Protein AF-A0A7V5WPW2-F1 (afdb_monomer_lite)

Secondary structure (DSSP, 8-state):
-HHHHHHHH-TTHHHHHHHHHHHHHHHHHHGGGTTS--HHHHHHHHHHHHHHHHHHHHHHHHHHHHHHHTT-----S-HHHHHHHHHHHHHHHHHHHHHHHHHH--HHHHHHHHHHHHHHHHHHHGGGS-HHHHHHHHHHHHHHHHHHH--

Foldseek 3Di:
DVVVVVCVVPLPVVLVVLLVVLLVVLVVVCVVCVPPDDPVVVVLSVLLSVLSSLLSLLLLLLCCVVCVVVVHPSSCPDSPVSLVVSLVVLVVLLVVLVVCCVVVVDVSSVLSNQLSVQLNVCSVCVVVDDSVRSNVSSVVSSCSSVVSVVD

Radius of gyration: 16.56 Å; chains: 1; bounding box: 38×33×50 Å

pLDDT: mean 77.28, std 15.38, range [38.75, 96.12]

Sequence (151 aa):
MLYGLGLHLLGFARVYKEIYIGILFSIGVSLVYLKDLNPELLLAIAFFAILASLNCLLISSWEHNLDLAQNYHSGIFAPEKINLRITASLLVFILLSLALLIISRNYYYFAIFLSFSLLLFLDFNKDLLSNLSLRILVDLALFSPLLLIFL

Structure (mmCIF, N/CA/C/O backbone):
data_AF-A0A7V5WPW2-F1
#
_entry.id   AF-A0A7V5WPW2-F1
#
loop_
_atom_site.group_PDB
_atom_site.id
_atom_site.type_symbol
_atom_site.label_atom_id
_atom_site.label_alt_id
_atom_site.label_comp_id
_atom_site.label_asym_id
_atom_site.label_entity_id
_atom_site.label_seq_id
_atom_site.pdbx_PDB_ins_code
_atom_site.Cartn_x
_atom_site.Cartn_y
_atom_site.Cartn_z
_atom_site.occupancy
_at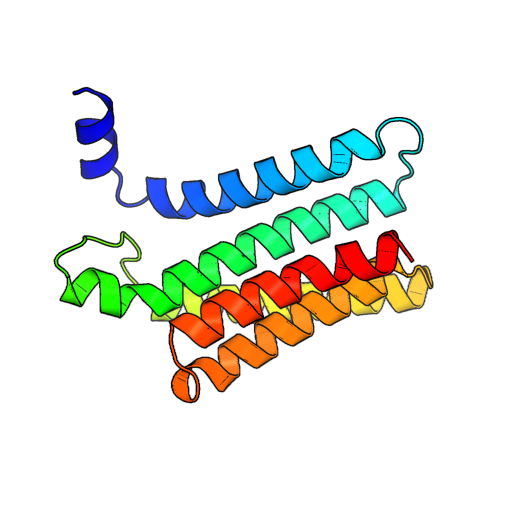om_site.B_iso_or_equiv
_atom_site.auth_seq_id
_atom_site.auth_comp_id
_atom_site.auth_asym_id
_atom_site.auth_atom_id
_atom_site.pdbx_PDB_model_num
ATOM 1 N N . MET A 1 1 ? -12.401 15.428 -28.504 1.00 39.34 1 MET A N 1
ATOM 2 C CA . MET A 1 1 ? -11.112 16.060 -28.880 1.00 39.34 1 MET A CA 1
ATOM 3 C C . MET A 1 1 ? -10.479 16.913 -27.773 1.00 39.34 1 MET A C 1
ATOM 5 O O . MET A 1 1 ? -9.260 16.943 -27.712 1.00 39.34 1 MET A O 1
ATOM 9 N N . LEU A 1 2 ? -11.237 17.516 -26.845 1.00 38.75 2 LEU A N 1
ATOM 10 C CA . LEU A 1 2 ? -10.671 18.269 -25.703 1.00 38.75 2 LEU A CA 1
ATOM 11 C C . LEU A 1 2 ? -9.956 17.403 -24.642 1.00 38.75 2 LEU A C 1
ATOM 13 O O . LEU A 1 2 ? -9.029 17.871 -23.991 1.00 38.75 2 LEU A O 1
ATOM 17 N N . TYR A 1 3 ? -10.324 16.123 -24.517 1.00 40.59 3 TYR A N 1
ATOM 18 C CA . TYR A 1 3 ? -9.703 15.188 -23.565 1.00 40.59 3 TYR A CA 1
ATOM 19 C C . TYR A 1 3 ? -8.243 14.842 -23.922 1.00 40.59 3 TYR A C 1
ATOM 21 O O . TYR A 1 3 ? -7.419 14.614 -23.043 1.00 40.59 3 TYR A O 1
ATOM 29 N N . GLY A 1 4 ? -7.903 14.847 -25.217 1.00 40.91 4 GLY A N 1
ATOM 30 C CA . GLY A 1 4 ? -6.554 14.527 -25.699 1.00 40.91 4 GLY A CA 1
ATOM 31 C C . GLY A 1 4 ? -5.550 15.669 -25.519 1.00 40.91 4 GLY A C 1
ATOM 32 O O . GLY A 1 4 ? -4.378 15.414 -25.262 1.00 40.91 4 GLY A O 1
ATOM 33 N N . LEU A 1 5 ? -6.009 16.926 -25.586 1.00 40.00 5 LEU A N 1
ATOM 34 C CA . LEU A 1 5 ? -5.142 18.106 -25.481 1.00 40.00 5 LEU A CA 1
ATOM 35 C C . LEU A 1 5 ? -4.722 18.394 -24.027 1.00 40.00 5 LEU A C 1
ATOM 37 O O . LEU A 1 5 ? -3.583 18.780 -23.779 1.00 40.00 5 LEU A O 1
ATOM 41 N N . GLY A 1 6 ? -5.605 18.130 -23.055 1.00 44.28 6 GLY A N 1
ATOM 42 C CA . GLY A 1 6 ? -5.277 18.245 -21.627 1.00 44.28 6 GLY A CA 1
ATOM 43 C C . GLY A 1 6 ? -4.278 17.185 -21.143 1.00 44.28 6 GLY A C 1
ATOM 44 O O . GLY A 1 6 ? -3.472 17.449 -20.255 1.00 44.28 6 GLY A O 1
ATOM 45 N N . LEU A 1 7 ? -4.282 16.005 -21.770 1.00 47.56 7 LEU A N 1
ATOM 46 C CA . LEU A 1 7 ? -3.390 14.886 -21.446 1.00 47.56 7 LEU A CA 1
ATOM 47 C C . LEU A 1 7 ? -1.964 15.059 -21.988 1.00 47.56 7 LEU A C 1
ATOM 49 O O . LEU A 1 7 ? -1.031 14.519 -21.399 1.00 47.56 7 LEU A O 1
ATOM 53 N N . HIS A 1 8 ? -1.786 15.815 -23.074 1.00 44.44 8 HIS A N 1
ATOM 54 C CA . HIS A 1 8 ? -0.473 16.040 -23.687 1.00 44.44 8 HIS A CA 1
ATOM 55 C C . HIS A 1 8 ? 0.320 17.190 -23.044 1.00 44.44 8 HIS A C 1
ATOM 57 O O . HIS A 1 8 ? 1.546 17.192 -23.111 1.00 44.44 8 HIS A O 1
ATOM 63 N N . LEU A 1 9 ? -0.359 18.150 -22.403 1.00 47.56 9 LEU A N 1
ATOM 64 C CA . LEU A 1 9 ? 0.270 19.314 -21.761 1.00 47.56 9 LEU A CA 1
ATOM 65 C C . LEU A 1 9 ? 0.596 19.101 -20.272 1.00 47.56 9 LEU A C 1
ATOM 67 O O . LEU A 1 9 ? 1.379 19.855 -19.701 1.00 47.56 9 LEU A O 1
ATOM 71 N N . LEU A 1 10 ? 0.039 18.065 -19.637 1.00 46.69 10 LEU A N 1
ATOM 72 C CA . LEU A 1 10 ? 0.207 17.790 -18.209 1.00 46.69 10 LEU A CA 1
ATOM 73 C C . LEU A 1 10 ? 0.746 16.372 -17.989 1.00 46.69 10 LEU A C 1
ATOM 75 O O . LEU A 1 10 ? 0.024 15.484 -17.539 1.00 46.69 10 LEU A O 1
ATOM 79 N N . GLY A 1 11 ? 2.047 16.162 -18.209 1.00 45.91 11 GLY A N 1
ATOM 80 C CA . GLY A 1 11 ? 2.742 14.952 -17.732 1.00 45.91 11 GLY A CA 1
ATOM 81 C C . GLY A 1 11 ? 2.551 14.707 -16.222 1.00 45.91 11 GLY A C 1
ATOM 82 O O . GLY A 1 11 ? 2.587 13.571 -15.762 1.00 45.91 11 GLY A O 1
ATOM 83 N N . PHE A 1 12 ? 2.223 15.766 -15.470 1.00 45.50 12 PHE A N 1
ATOM 84 C CA . PHE A 1 12 ? 1.862 15.741 -14.053 1.00 45.50 12 PHE A CA 1
ATOM 85 C C . PHE A 1 12 ? 0.478 15.141 -13.750 1.00 45.50 12 PHE A C 1
ATOM 87 O O . PHE A 1 12 ? 0.296 14.609 -12.661 1.00 45.50 12 PHE A O 1
ATOM 94 N N . ALA A 1 13 ? -0.489 15.160 -14.676 1.00 51.16 13 ALA A N 1
ATOM 95 C CA . ALA A 1 13 ? -1.884 14.775 -14.405 1.00 51.16 13 ALA A CA 1
ATOM 96 C C . ALA A 1 13 ? -2.090 13.268 -14.154 1.00 51.16 13 ALA A C 1
ATOM 98 O O . ALA A 1 13 ? -3.109 12.863 -13.596 1.00 51.16 13 ALA A O 1
ATOM 99 N N . ARG A 1 14 ? -1.135 12.417 -14.552 1.00 56.22 14 ARG A N 1
ATOM 100 C CA . ARG A 1 14 ? -1.298 10.957 -14.475 1.00 56.22 14 ARG A CA 1
ATOM 101 C C . ARG A 1 14 ? -0.923 10.344 -13.122 1.00 56.22 14 ARG A C 1
ATOM 103 O O . ARG A 1 14 ? -1.548 9.360 -12.771 1.00 56.22 14 ARG A O 1
ATOM 110 N N . VAL A 1 15 ? -0.021 10.920 -12.319 1.00 56.91 15 VAL A N 1
ATOM 111 C CA . VAL A 1 15 ? 0.192 10.459 -10.921 1.00 56.91 15 VAL A CA 1
ATOM 112 C C . VAL A 1 15 ? -1.055 10.729 -10.075 1.00 56.91 15 VAL A C 1
ATOM 114 O O . VAL A 1 15 ? -1.470 9.893 -9.278 1.00 56.91 15 VAL A O 1
ATOM 117 N N . TYR A 1 16 ? -1.713 11.866 -10.319 1.00 63.62 16 TYR A N 1
ATOM 118 C CA . TYR A 1 16 ? -2.990 12.176 -9.684 1.00 63.62 16 TYR A CA 1
ATOM 119 C C . TYR A 1 16 ? -4.088 11.189 -10.082 1.00 63.62 16 TYR A C 1
ATOM 121 O O . TYR A 1 16 ? -4.927 10.886 -9.245 1.00 63.62 16 TYR A O 1
ATOM 129 N N . LYS A 1 17 ? -4.073 10.639 -11.307 1.00 67.31 17 LYS A N 1
ATOM 130 C CA . LYS A 1 17 ? -5.086 9.660 -11.743 1.00 67.31 17 LYS A CA 1
ATOM 131 C C . LYS A 1 17 ? -5.096 8.414 -10.856 1.00 67.31 17 LYS A C 1
ATOM 133 O O . LYS A 1 17 ? -6.170 8.005 -10.437 1.00 67.31 17 LYS A O 1
ATOM 138 N N . GLU A 1 18 ? -3.925 7.881 -10.509 1.00 69.44 18 GLU A N 1
ATOM 139 C CA . GLU A 1 18 ? -3.817 6.685 -9.661 1.00 69.44 18 GLU A CA 1
ATOM 140 C C . GLU A 1 18 ? -4.273 6.975 -8.228 1.00 69.44 18 GLU A C 1
ATOM 142 O O . GLU A 1 18 ? -4.997 6.188 -7.623 1.00 69.44 18 GLU A O 1
ATOM 147 N N . ILE A 1 19 ? -3.936 8.161 -7.712 1.00 69.44 19 ILE A N 1
ATOM 148 C CA . ILE A 1 19 ? -4.404 8.623 -6.400 1.00 69.44 19 ILE A CA 1
ATOM 149 C C . ILE A 1 19 ? -5.933 8.791 -6.403 1.00 69.44 19 ILE A C 1
ATOM 151 O O . ILE A 1 19 ? -6.608 8.354 -5.473 1.00 69.44 19 ILE A O 1
ATOM 155 N N . TYR A 1 20 ? -6.509 9.379 -7.456 1.00 71.69 20 TYR A N 1
ATOM 156 C CA . TYR A 1 20 ? -7.960 9.530 -7.582 1.00 71.69 20 TYR A CA 1
ATOM 157 C C . TYR A 1 20 ? -8.676 8.180 -7.670 1.00 71.69 20 TYR A C 1
ATOM 159 O O . TYR A 1 20 ? -9.731 8.028 -7.058 1.00 71.69 20 TYR A O 1
ATOM 167 N N . ILE A 1 21 ? -8.113 7.200 -8.382 1.00 72.56 21 ILE A N 1
ATOM 168 C CA . ILE A 1 21 ? -8.672 5.843 -8.461 1.00 72.56 21 ILE A CA 1
ATOM 169 C C . ILE A 1 21 ? -8.662 5.184 -7.078 1.00 72.56 21 ILE A C 1
ATOM 171 O O . ILE A 1 21 ? -9.695 4.667 -6.654 1.00 72.56 21 ILE A O 1
ATOM 175 N N . GLY A 1 22 ? -7.552 5.273 -6.337 1.00 67.50 22 GLY A N 1
ATOM 176 C CA . GLY A 1 22 ? -7.467 4.748 -4.971 1.00 67.50 22 GLY A CA 1
ATOM 177 C C . GLY A 1 22 ? -8.481 5.392 -4.017 1.00 67.50 22 GLY A C 1
ATOM 178 O O . GLY A 1 22 ? -9.146 4.697 -3.246 1.00 67.50 22 GLY A O 1
ATOM 179 N N . ILE A 1 23 ? -8.675 6.711 -4.119 1.00 69.88 23 ILE A N 1
ATOM 180 C CA . ILE A 1 23 ? -9.688 7.440 -3.340 1.00 69.88 23 ILE A CA 1
ATOM 181 C C . ILE A 1 23 ? -11.105 6.986 -3.716 1.00 69.88 23 ILE A C 1
ATOM 183 O O . ILE A 1 23 ? -11.900 6.681 -2.829 1.00 69.88 23 ILE A O 1
ATOM 187 N N . LEU A 1 24 ? -11.432 6.908 -5.010 1.00 73.81 24 LEU A N 1
ATOM 188 C CA . LEU A 1 24 ? -12.753 6.469 -5.477 1.00 73.81 24 LEU A CA 1
ATOM 189 C C . LEU A 1 24 ? -13.063 5.035 -5.043 1.00 73.81 24 LEU A C 1
ATOM 191 O O . LEU A 1 24 ? -14.182 4.757 -4.612 1.00 73.81 24 LEU A O 1
ATOM 195 N N . PHE A 1 25 ? -12.072 4.145 -5.103 1.00 71.12 25 PHE A N 1
ATOM 196 C CA . PHE A 1 25 ? -12.210 2.766 -4.648 1.00 71.12 25 PHE A CA 1
ATOM 197 C C . PHE A 1 25 ? -12.508 2.702 -3.148 1.00 71.12 25 PHE A C 1
ATOM 199 O O . PHE A 1 25 ? -13.456 2.040 -2.726 1.00 71.12 25 PHE A O 1
ATOM 206 N N . SER A 1 26 ? -11.771 3.469 -2.344 1.00 68.19 26 SER A N 1
ATOM 207 C CA . SER A 1 26 ? -12.015 3.555 -0.906 1.00 68.19 26 SER A CA 1
ATOM 208 C C . SER A 1 26 ? -13.389 4.125 -0.574 1.00 68.19 26 SER A C 1
ATOM 210 O O . SER A 1 26 ? -14.056 3.610 0.322 1.00 68.19 26 SER A O 1
ATOM 212 N N . ILE A 1 27 ? -13.837 5.165 -1.284 1.00 73.88 27 ILE A N 1
ATOM 213 C CA . ILE A 1 27 ? -15.192 5.709 -1.125 1.00 73.88 27 ILE A CA 1
ATOM 214 C C . ILE A 1 27 ? -16.216 4.613 -1.427 1.00 73.88 27 ILE A C 1
ATOM 216 O O . ILE A 1 27 ? -17.107 4.387 -0.613 1.00 73.88 27 ILE A O 1
ATOM 220 N N . GLY A 1 28 ? -16.051 3.889 -2.538 1.00 68.75 28 GLY A N 1
ATOM 221 C CA . GLY A 1 28 ? -16.925 2.781 -2.924 1.00 68.75 28 GLY A CA 1
ATOM 222 C C . GLY A 1 28 ? -17.056 1.709 -1.838 1.00 68.75 28 GLY A C 1
ATOM 223 O O . GLY A 1 28 ? -18.172 1.330 -1.492 1.00 68.75 28 GLY A O 1
ATOM 224 N N . VAL A 1 29 ? -15.939 1.280 -1.242 1.00 68.69 29 VAL A N 1
ATOM 225 C CA . VAL A 1 29 ? -15.942 0.302 -0.137 1.00 68.69 29 VAL A CA 1
ATOM 226 C C . VAL A 1 29 ? -16.598 0.877 1.126 1.00 68.69 29 VAL A C 1
ATOM 228 O O . VAL A 1 29 ? -17.332 0.179 1.822 1.00 68.69 29 VAL A O 1
ATOM 231 N N . SER A 1 30 ? -16.404 2.169 1.397 1.00 68.44 30 SER A N 1
ATOM 232 C CA . SER A 1 30 ? -16.952 2.850 2.581 1.00 68.44 30 SER A CA 1
ATOM 233 C C . SER A 1 30 ? -18.467 3.023 2.545 1.00 68.44 30 SER A C 1
ATOM 235 O O . SER A 1 30 ? -19.101 3.067 3.598 1.00 68.44 30 SER A O 1
ATOM 237 N N . LEU A 1 31 ? -19.063 3.112 1.349 1.00 70.25 31 LEU A N 1
ATOM 238 C CA . LEU A 1 31 ? -20.510 3.285 1.183 1.00 70.25 31 LEU A CA 1
ATOM 239 C C . LEU A 1 31 ? -21.318 2.145 1.825 1.00 70.25 31 LEU A C 1
ATOM 241 O O . LEU A 1 31 ? -22.438 2.375 2.278 1.00 70.25 31 LEU A O 1
ATOM 245 N N . VAL A 1 32 ? -20.742 0.941 1.915 1.00 69.50 32 VAL A N 1
ATOM 246 C CA . VAL A 1 32 ? -21.372 -0.227 2.554 1.00 69.50 32 VAL A CA 1
ATOM 247 C C . VAL A 1 32 ? -21.525 -0.037 4.069 1.00 69.50 32 VAL A C 1
ATOM 249 O O . VAL A 1 32 ? -22.477 -0.545 4.656 1.00 69.50 32 VAL A O 1
ATOM 252 N N . TYR A 1 33 ? -20.650 0.753 4.697 1.00 69.19 33 TYR A N 1
ATOM 253 C CA . TYR A 1 33 ? -20.557 0.888 6.154 1.00 69.19 33 TYR A CA 1
ATOM 254 C C . TYR A 1 33 ? -21.068 2.231 6.6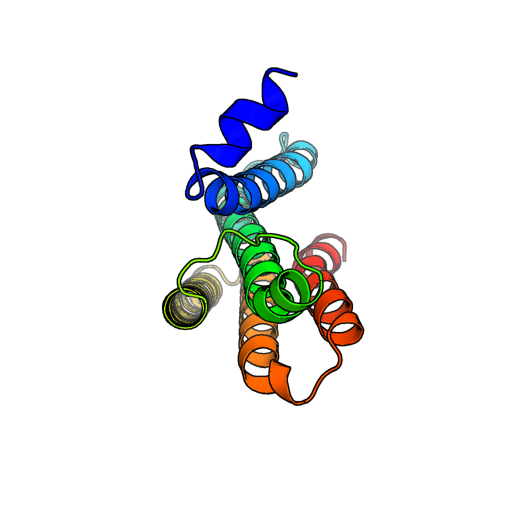94 1.00 69.19 33 TYR A C 1
ATOM 256 O O . TYR A 1 33 ? -20.865 2.545 7.864 1.00 69.19 33 TYR A O 1
ATOM 264 N N . LEU A 1 34 ? -21.766 3.027 5.872 1.00 70.50 34 LEU A N 1
ATOM 265 C CA . LEU A 1 34 ? -22.246 4.368 6.245 1.00 70.50 34 LEU A CA 1
ATOM 266 C C . LEU A 1 34 ? -23.100 4.404 7.524 1.00 70.50 34 LEU A C 1
ATOM 268 O O . LEU A 1 34 ? -23.143 5.434 8.192 1.00 70.50 34 LEU A O 1
ATOM 272 N N . LYS A 1 35 ? -23.794 3.308 7.852 1.00 72.62 35 LYS A N 1
ATOM 273 C CA . LYS A 1 35 ? -24.675 3.229 9.027 1.00 72.62 35 LYS A CA 1
ATOM 274 C C . LYS A 1 35 ? -23.938 2.944 10.339 1.00 72.62 35 LYS A C 1
ATOM 276 O O . LYS A 1 35 ? -24.469 3.297 11.385 1.00 72.62 35 LYS A O 1
ATOM 281 N N . ASP A 1 36 ? -22.723 2.398 10.272 1.00 77.44 36 ASP A N 1
ATOM 282 C CA . ASP A 1 36 ? -21.948 1.921 11.428 1.00 77.44 36 ASP A CA 1
ATOM 283 C C . ASP A 1 36 ? -20.564 2.592 11.509 1.00 77.44 36 ASP A C 1
ATOM 285 O O . ASP A 1 36 ? -19.591 2.027 12.017 1.00 77.44 36 ASP A O 1
ATOM 289 N N . LEU A 1 37 ? -20.458 3.821 10.989 1.00 78.50 37 LEU A N 1
ATOM 290 C CA . LEU A 1 37 ? -19.212 4.582 10.991 1.00 78.50 37 LEU A CA 1
ATOM 291 C C . LEU A 1 37 ? -18.767 4.899 12.421 1.00 78.50 37 LEU A C 1
ATOM 293 O O . LEU A 1 37 ? -19.362 5.722 13.116 1.00 78.50 37 LEU A O 1
ATOM 297 N N . ASN A 1 38 ? -17.656 4.292 12.822 1.00 84.88 38 ASN A N 1
ATOM 298 C CA . ASN A 1 38 ? -16.913 4.660 14.016 1.00 84.88 38 ASN A CA 1
ATOM 299 C C . ASN A 1 38 ? -15.538 5.252 13.627 1.00 84.88 38 ASN A C 1
ATOM 301 O O . ASN A 1 38 ? -15.090 5.084 12.486 1.00 84.88 38 ASN A O 1
ATOM 305 N N . PRO A 1 39 ? -14.853 5.963 14.542 1.00 85.81 39 PRO A N 1
ATOM 306 C CA . PRO A 1 39 ? -13.578 6.614 14.235 1.00 85.81 39 PRO A CA 1
ATOM 307 C C . PRO A 1 39 ? -12.480 5.649 13.771 1.00 85.81 39 PRO A C 1
ATOM 309 O O . PRO A 1 39 ? -11.676 6.007 12.913 1.00 85.81 39 PRO A O 1
ATOM 312 N N . GLU A 1 40 ? -12.451 4.426 14.305 1.00 85.62 40 GLU A N 1
ATOM 313 C CA . GLU A 1 40 ? -11.455 3.416 13.928 1.00 85.62 40 GLU A CA 1
ATOM 314 C C . GLU A 1 40 ? -11.671 2.919 12.499 1.00 85.62 40 GLU A C 1
ATOM 316 O O . GLU A 1 40 ? -10.719 2.790 11.734 1.00 85.62 40 GLU A O 1
ATOM 321 N N . LEU A 1 41 ? -12.928 2.711 12.110 1.00 82.88 41 LEU A N 1
ATOM 322 C CA . LEU A 1 41 ? -13.310 2.318 10.763 1.00 82.88 41 LEU A CA 1
ATOM 323 C C . LEU A 1 41 ? -13.013 3.434 9.757 1.00 82.88 41 LEU A C 1
ATOM 325 O O . LEU A 1 41 ? -12.484 3.159 8.686 1.00 82.88 41 LEU A O 1
ATOM 329 N N . LEU A 1 42 ? -13.278 4.696 10.110 1.00 84.31 42 LEU A N 1
ATOM 330 C CA . LEU A 1 42 ? -12.912 5.849 9.278 1.00 84.31 42 LEU A CA 1
ATOM 331 C C . LEU A 1 42 ? -11.398 5.930 9.049 1.00 84.31 42 LEU A C 1
ATOM 333 O O . LEU A 1 42 ? -10.950 6.186 7.930 1.00 84.31 42 LEU A O 1
ATOM 337 N N . LEU A 1 43 ? -10.603 5.683 10.093 1.00 88.44 43 LEU A N 1
ATOM 338 C CA . LEU A 1 43 ? -9.149 5.659 9.974 1.00 88.44 43 LEU A CA 1
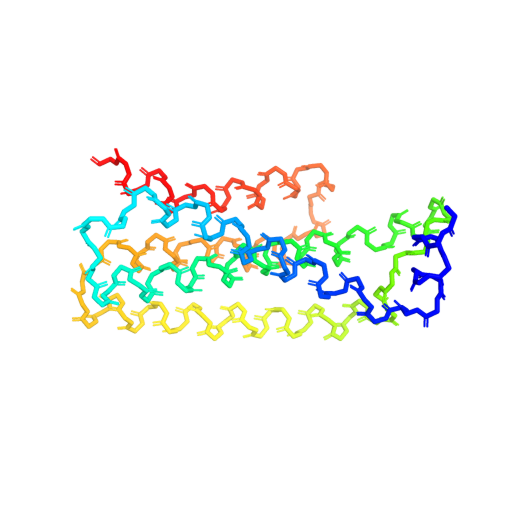ATOM 339 C C . LEU A 1 43 ? -8.671 4.465 9.136 1.00 88.44 43 LEU A C 1
ATOM 341 O O . LEU A 1 43 ? -7.812 4.632 8.272 1.00 88.44 43 LEU A O 1
ATOM 345 N N . ALA A 1 44 ? -9.258 3.282 9.330 1.00 86.94 44 ALA A N 1
ATOM 346 C CA . ALA A 1 44 ? -8.969 2.096 8.528 1.00 86.94 44 ALA A CA 1
ATOM 347 C C . ALA A 1 44 ? -9.295 2.314 7.040 1.00 86.94 44 ALA A C 1
ATOM 349 O O . ALA A 1 44 ? -8.481 1.984 6.179 1.00 86.94 44 ALA A O 1
ATOM 350 N N . ILE A 1 45 ? -10.431 2.947 6.736 1.00 84.44 45 ILE A N 1
ATOM 351 C CA . ILE A 1 45 ? -10.818 3.373 5.386 1.00 84.44 45 ILE A CA 1
ATOM 352 C C . ILE A 1 45 ? -9.758 4.306 4.790 1.00 84.44 45 ILE A C 1
ATOM 354 O O . ILE A 1 45 ? -9.324 4.106 3.658 1.00 84.44 45 ILE A O 1
ATOM 358 N N . ALA A 1 46 ? -9.294 5.305 5.545 1.00 86.88 46 ALA A N 1
ATOM 359 C CA . ALA A 1 46 ? -8.265 6.224 5.062 1.00 86.88 46 ALA A CA 1
ATOM 360 C C . ALA A 1 46 ? -6.950 5.492 4.737 1.00 86.88 46 ALA A C 1
ATOM 362 O O . ALA A 1 46 ? -6.345 5.730 3.691 1.00 86.88 46 ALA A O 1
ATOM 363 N N . PHE A 1 47 ? -6.531 4.557 5.592 1.00 89.81 47 PHE A N 1
ATOM 364 C CA . PHE A 1 47 ? -5.358 3.716 5.340 1.00 89.81 47 PHE A CA 1
ATOM 365 C C . PHE A 1 47 ? -5.557 2.812 4.118 1.00 89.81 47 PHE A C 1
ATOM 367 O O . PHE A 1 47 ? -4.628 2.639 3.331 1.00 89.81 47 PHE A O 1
ATOM 374 N N . PHE A 1 48 ? -6.762 2.281 3.921 1.00 86.25 48 PHE A N 1
ATOM 375 C CA . PHE A 1 48 ? -7.103 1.483 2.750 1.00 86.25 48 PHE A CA 1
ATOM 376 C C . PHE A 1 48 ? -7.057 2.299 1.450 1.00 86.25 48 PHE A C 1
ATOM 378 O O . PHE A 1 48 ? -6.517 1.824 0.454 1.00 86.25 48 PHE A O 1
ATOM 385 N N . ALA A 1 49 ? -7.526 3.551 1.453 1.00 84.94 49 ALA A N 1
ATOM 386 C CA . ALA A 1 49 ? -7.390 4.456 0.307 1.00 84.94 49 ALA A CA 1
ATOM 387 C C . ALA A 1 49 ? -5.925 4.663 -0.094 1.00 84.94 49 ALA A C 1
ATOM 389 O O . ALA A 1 49 ? -5.574 4.666 -1.278 1.00 84.94 49 ALA A O 1
ATOM 390 N N . ILE A 1 50 ? -5.059 4.827 0.908 1.00 89.25 50 ILE A N 1
ATOM 391 C CA . ILE A 1 50 ? -3.619 4.999 0.717 1.00 89.25 50 ILE A CA 1
ATOM 392 C C . ILE A 1 50 ? -3.003 3.707 0.181 1.00 89.25 50 ILE A C 1
ATOM 394 O O . ILE A 1 50 ? -2.245 3.757 -0.784 1.00 89.25 50 ILE A O 1
ATOM 398 N N . LEU A 1 51 ? -3.369 2.557 0.748 1.00 89.31 51 LEU A N 1
ATOM 399 C CA . LEU A 1 51 ? -2.954 1.239 0.275 1.00 89.31 51 LEU A CA 1
ATOM 400 C C . LEU A 1 51 ? -3.327 1.027 -1.201 1.00 89.31 51 LEU A C 1
ATOM 402 O O . LEU A 1 51 ? -2.458 0.681 -1.998 1.00 89.31 51 LEU A O 1
ATOM 406 N N . ALA A 1 52 ? -4.578 1.303 -1.578 1.00 86.31 52 ALA A N 1
ATOM 407 C CA . ALA A 1 52 ? -5.057 1.205 -2.958 1.00 86.31 52 ALA A CA 1
ATOM 408 C C . ALA A 1 52 ? -4.308 2.163 -3.900 1.00 86.31 52 ALA A C 1
ATOM 410 O O . ALA A 1 52 ? -3.941 1.792 -5.013 1.00 86.31 52 ALA A O 1
ATOM 411 N N . SER A 1 53 ? -4.016 3.382 -3.440 1.00 86.38 53 SER A N 1
ATOM 412 C CA . SER A 1 53 ? -3.244 4.358 -4.217 1.00 86.38 53 SER A CA 1
ATOM 413 C C . SER A 1 53 ? -1.796 3.899 -4.432 1.00 86.38 53 SER A C 1
ATOM 415 O O . SER A 1 53 ? -1.281 3.982 -5.544 1.00 86.38 53 SER A O 1
ATOM 417 N N . LEU A 1 54 ? -1.130 3.392 -3.386 1.00 88.69 54 LEU A N 1
ATOM 418 C CA . LEU A 1 54 ? 0.247 2.890 -3.477 1.00 88.69 54 LEU A CA 1
ATOM 419 C C . LEU A 1 54 ? 0.341 1.628 -4.339 1.00 88.69 54 LEU A C 1
ATOM 421 O O . LEU A 1 54 ? 1.299 1.484 -5.089 1.00 88.69 54 LEU A O 1
ATOM 425 N N . ASN A 1 55 ? -0.665 0.758 -4.282 1.00 90.12 55 ASN A N 1
ATOM 426 C CA . ASN A 1 55 ? -0.809 -0.404 -5.153 1.00 90.12 55 ASN A CA 1
ATOM 427 C C . ASN A 1 55 ? -0.816 -0.000 -6.642 1.00 90.12 55 ASN A C 1
ATOM 429 O O . ASN A 1 55 ?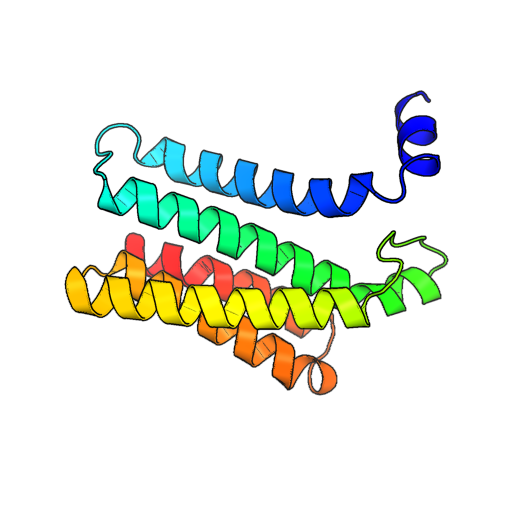 0.027 -0.462 -7.412 1.00 90.12 55 ASN A O 1
ATOM 433 N N . CYS A 1 56 ? -1.673 0.956 -7.016 1.00 85.50 56 CYS A N 1
ATOM 434 C CA . CYS A 1 56 ? -1.740 1.468 -8.386 1.00 85.50 56 CYS A CA 1
ATOM 435 C C . CYS A 1 56 ? -0.420 2.138 -8.817 1.00 85.50 56 CYS A C 1
ATOM 437 O O . CYS A 1 56 ? 0.052 1.959 -9.942 1.00 85.50 56 CYS A O 1
ATOM 439 N N . LEU A 1 57 ? 0.217 2.885 -7.907 1.00 84.94 57 LEU A N 1
ATOM 440 C CA . LEU A 1 57 ? 1.511 3.522 -8.161 1.00 84.94 57 LEU A CA 1
ATOM 441 C C . LEU A 1 57 ? 2.652 2.510 -8.345 1.00 84.94 57 LEU A C 1
ATOM 443 O O . LEU A 1 57 ? 3.520 2.752 -9.183 1.00 84.94 57 LEU A O 1
ATOM 447 N N . LEU A 1 58 ? 2.657 1.391 -7.611 1.00 86.94 58 LEU A N 1
ATOM 448 C CA . LEU A 1 58 ? 3.628 0.307 -7.798 1.00 86.94 58 LEU A CA 1
ATOM 449 C C . LEU A 1 58 ? 3.496 -0.307 -9.189 1.00 86.94 58 LEU A C 1
ATOM 451 O O . LEU A 1 58 ? 4.486 -0.369 -9.913 1.00 86.94 58 LEU A O 1
ATOM 455 N N . ILE A 1 59 ? 2.275 -0.674 -9.594 1.00 84.31 59 ILE A N 1
ATOM 456 C CA . ILE A 1 59 ? 2.015 -1.232 -10.929 1.00 84.31 59 ILE A CA 1
ATOM 457 C C . ILE A 1 59 ? 2.490 -0.252 -12.004 1.00 84.31 59 ILE A C 1
ATOM 459 O O . ILE A 1 59 ? 3.272 -0.623 -12.877 1.00 84.31 59 ILE A O 1
ATOM 463 N N . SER A 1 60 ? 2.096 1.022 -11.902 1.00 82.50 60 SER A N 1
ATOM 464 C CA . SER A 1 60 ? 2.503 2.035 -12.877 1.00 82.50 60 SER A CA 1
ATOM 465 C C . SER A 1 60 ? 4.022 2.261 -12.902 1.00 82.50 60 SER A C 1
ATOM 467 O O . SER A 1 60 ? 4.566 2.546 -13.966 1.00 82.50 60 SER A O 1
ATOM 469 N N . SER A 1 61 ? 4.706 2.146 -11.759 1.00 83.50 61 SER A N 1
ATOM 470 C CA . SER A 1 61 ? 6.168 2.250 -11.656 1.00 83.50 61 SER A CA 1
ATOM 471 C C . SER A 1 61 ? 6.867 1.074 -12.342 1.00 83.50 61 SER A C 1
ATOM 473 O O . SER A 1 61 ? 7.825 1.275 -13.088 1.00 83.50 61 SER A O 1
ATOM 475 N N . TRP A 1 62 ? 6.379 -0.149 -12.131 1.00 83.69 62 TRP A N 1
ATOM 476 C CA . TRP A 1 62 ? 6.974 -1.362 -12.697 1.00 83.69 62 TRP A CA 1
ATOM 477 C C . TRP A 1 62 ? 6.713 -1.497 -14.202 1.00 83.69 62 TRP A C 1
ATOM 479 O O . TRP A 1 62 ? 7.602 -1.900 -14.950 1.00 83.69 62 TRP A O 1
ATOM 489 N N . GLU A 1 63 ? 5.531 -1.092 -14.668 1.00 80.88 63 GLU A N 1
ATOM 490 C CA . GLU A 1 63 ? 5.156 -1.139 -16.088 1.00 80.88 63 GLU A CA 1
ATOM 491 C C . GLU A 1 63 ? 5.770 0.009 -16.913 1.00 80.88 63 GLU A C 1
ATOM 493 O O . GLU A 1 63 ? 5.730 -0.030 -18.140 1.00 80.88 63 GLU A O 1
ATOM 498 N N . HIS A 1 64 ? 6.432 0.985 -16.280 1.00 77.81 64 HIS A N 1
ATOM 499 C CA . HIS A 1 64 ? 7.025 2.141 -16.961 1.00 77.81 64 HIS A CA 1
ATOM 500 C C . HIS A 1 64 ? 7.966 1.765 -18.121 1.00 77.81 64 HIS A C 1
ATOM 502 O O . HIS A 1 64 ? 7.900 2.348 -19.201 1.00 77.81 64 HIS A O 1
ATOM 508 N N . ASN A 1 65 ? 8.831 0.765 -17.924 1.00 71.38 65 ASN A N 1
ATOM 509 C CA . ASN A 1 65 ? 9.773 0.326 -18.961 1.00 71.38 65 ASN A CA 1
ATOM 510 C C . ASN A 1 65 ? 9.070 -0.402 -20.122 1.00 71.38 65 ASN A C 1
ATOM 512 O O . ASN A 1 65 ? 9.518 -0.327 -21.265 1.00 71.38 65 ASN A O 1
ATOM 516 N N . LEU A 1 66 ? 7.965 -1.093 -19.829 1.00 74.19 66 LEU A N 1
ATOM 517 C CA . LEU A 1 66 ? 7.115 -1.761 -20.816 1.00 74.19 66 LEU A CA 1
ATOM 518 C C . LEU A 1 66 ? 6.357 -0.739 -21.665 1.00 74.19 66 LEU A C 1
ATOM 520 O O . LEU A 1 66 ? 6.340 -0.856 -22.889 1.00 74.19 66 LEU A O 1
ATOM 524 N N . ASP A 1 67 ? 5.806 0.289 -21.022 1.00 71.56 67 ASP A N 1
ATOM 525 C CA . ASP A 1 67 ? 5.128 1.396 -21.691 1.00 71.56 67 ASP A CA 1
ATOM 526 C C . ASP A 1 67 ? 6.090 2.121 -22.645 1.00 71.56 67 ASP A C 1
ATOM 528 O O . ASP A 1 67 ? 5.769 2.313 -23.821 1.00 71.56 67 ASP A O 1
ATOM 532 N N . LEU A 1 68 ? 7.312 2.426 -22.184 1.00 71.12 68 LEU A N 1
ATOM 533 C CA . LEU A 1 68 ? 8.362 3.006 -23.027 1.00 71.12 68 LEU A CA 1
ATOM 534 C C . LEU A 1 68 ? 8.695 2.119 -24.237 1.00 71.12 68 LEU A C 1
ATOM 536 O O . LEU A 1 68 ? 8.786 2.626 -25.356 1.00 71.12 68 LEU A O 1
ATOM 540 N N . ALA A 1 69 ? 8.836 0.804 -24.040 1.00 70.19 69 ALA A N 1
ATOM 541 C CA . ALA A 1 69 ? 9.129 -0.145 -25.118 1.00 70.19 69 ALA A CA 1
ATOM 542 C C . ALA A 1 69 ? 7.996 -0.250 -26.158 1.00 70.19 69 ALA A C 1
ATOM 544 O O . ALA A 1 69 ? 8.248 -0.537 -27.328 1.00 70.19 69 ALA A O 1
ATOM 545 N N . GLN A 1 70 ? 6.753 0.013 -25.753 1.00 74.50 70 GLN A N 1
ATOM 546 C CA . GLN A 1 70 ? 5.573 0.009 -26.620 1.00 74.50 70 GLN A CA 1
ATOM 547 C C . GLN A 1 70 ? 5.280 1.377 -27.266 1.00 74.50 70 GLN A C 1
ATOM 549 O O . GLN A 1 70 ? 4.245 1.542 -27.910 1.00 74.50 70 GLN A O 1
ATOM 554 N N . ASN A 1 71 ? 6.185 2.357 -27.133 1.00 67.06 71 ASN A N 1
ATOM 555 C CA . ASN A 1 71 ? 5.978 3.759 -27.525 1.00 67.06 71 ASN A CA 1
ATOM 556 C C . ASN A 1 71 ? 4.767 4.421 -26.840 1.00 67.06 71 ASN A C 1
ATOM 558 O O . ASN A 1 71 ? 4.242 5.432 -27.317 1.00 67.06 71 ASN A O 1
ATOM 562 N N . TYR A 1 72 ? 4.330 3.891 -25.698 1.00 63.62 72 TYR A N 1
ATOM 563 C CA . TYR A 1 72 ? 3.394 4.576 -24.826 1.00 63.62 72 TYR A CA 1
ATOM 564 C C . TYR A 1 72 ? 4.172 5.512 -23.899 1.00 63.62 72 TYR A C 1
ATOM 566 O O . TYR A 1 72 ? 5.045 5.114 -23.133 1.00 63.62 72 TYR A O 1
ATOM 574 N N . HIS A 1 73 ? 3.843 6.803 -23.932 1.00 55.00 73 HIS A N 1
ATOM 575 C CA . HIS A 1 73 ? 4.404 7.758 -22.980 1.00 55.00 73 HIS A CA 1
ATOM 576 C C . HIS A 1 73 ? 3.753 7.575 -21.599 1.00 55.00 73 HIS A C 1
ATOM 578 O O . HIS A 1 73 ? 2.755 8.220 -21.258 1.00 55.00 73 HIS A O 1
ATOM 584 N N . SER A 1 74 ? 4.314 6.689 -20.779 1.00 52.72 74 SER A N 1
ATOM 585 C CA . SER A 1 74 ? 4.064 6.665 -19.338 1.00 52.72 74 SER A CA 1
ATOM 586 C C . SER A 1 74 ? 4.720 7.889 -18.691 1.00 52.72 74 SER A C 1
ATOM 588 O O . SER A 1 74 ? 5.933 8.059 -18.757 1.00 52.72 74 SER A O 1
ATOM 590 N N . GLY A 1 75 ? 3.920 8.772 -18.088 1.00 51.06 75 GLY A N 1
ATOM 591 C CA . GLY A 1 75 ? 4.350 10.084 -17.572 1.00 51.06 75 GLY A CA 1
ATOM 592 C C . GLY A 1 75 ? 5.211 10.056 -16.302 1.00 51.06 75 GLY A C 1
ATOM 593 O O . GLY A 1 75 ? 5.395 11.094 -15.669 1.00 51.06 75 GLY A O 1
ATOM 594 N N . ILE A 1 76 ? 5.729 8.895 -15.899 1.00 56.31 76 ILE A N 1
ATOM 595 C CA . ILE A 1 76 ? 6.681 8.787 -14.795 1.00 56.31 76 ILE A CA 1
ATOM 596 C C . ILE A 1 76 ? 8.055 9.210 -15.327 1.00 56.31 76 ILE A C 1
ATOM 598 O O . ILE A 1 76 ? 8.845 8.407 -15.787 1.00 56.31 76 ILE A O 1
ATOM 602 N N . PHE A 1 77 ? 8.357 10.505 -15.258 1.00 53.34 77 PHE A N 1
ATOM 603 C CA . PHE A 1 77 ? 9.634 11.055 -15.739 1.00 53.34 77 PHE A CA 1
ATOM 604 C C . PHE A 1 77 ? 10.867 10.620 -14.914 1.00 53.34 77 PHE A C 1
ATOM 606 O O . PHE A 1 77 ? 11.993 10.947 -15.280 1.00 53.34 77 PHE A O 1
ATOM 613 N N . ALA A 1 78 ? 10.675 9.921 -13.787 1.00 58.56 78 ALA A N 1
ATOM 614 C CA . AL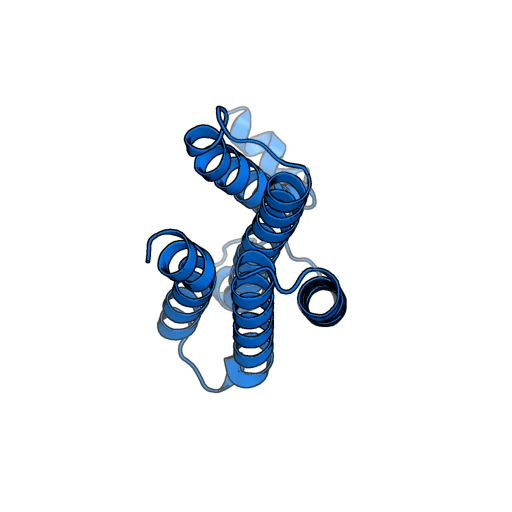A A 1 78 ? 11.749 9.456 -12.906 1.00 58.56 78 ALA A CA 1
ATOM 615 C C . ALA A 1 78 ? 11.303 8.237 -12.060 1.00 58.56 78 ALA A C 1
ATOM 617 O O . ALA A 1 78 ? 11.050 8.395 -10.858 1.00 58.56 78 ALA A O 1
ATOM 618 N N . PRO A 1 79 ? 11.190 7.033 -12.656 1.00 65.75 79 PRO A N 1
ATOM 619 C CA . PRO A 1 79 ? 10.716 5.822 -11.971 1.00 65.75 79 PRO A CA 1
ATOM 620 C C . PRO A 1 79 ? 11.531 5.494 -10.717 1.00 65.75 79 PRO A C 1
ATOM 622 O O . PRO A 1 79 ? 10.962 5.148 -9.688 1.00 65.75 79 PRO A O 1
ATOM 625 N N . GLU A 1 80 ? 12.848 5.706 -10.742 1.00 65.06 80 GLU A N 1
ATOM 626 C CA . GLU A 1 80 ? 13.729 5.417 -9.602 1.00 65.06 80 GLU A CA 1
ATOM 627 C C . GLU A 1 80 ? 13.416 6.277 -8.367 1.00 65.06 80 GLU A C 1
ATOM 629 O O . GLU A 1 80 ? 13.310 5.770 -7.248 1.00 65.06 80 GLU A O 1
ATOM 634 N N . LYS A 1 81 ? 13.202 7.587 -8.560 1.00 65.25 81 LYS A N 1
ATOM 635 C CA . LYS A 1 81 ? 12.853 8.510 -7.464 1.00 65.25 81 LYS A CA 1
ATOM 636 C C . LYS A 1 81 ? 11.447 8.247 -6.930 1.00 65.25 81 LYS A C 1
ATOM 638 O O . LYS A 1 81 ? 11.188 8.495 -5.754 1.00 65.25 81 LYS A O 1
ATOM 643 N N . ILE A 1 82 ? 10.541 7.787 -7.791 1.00 73.31 82 ILE A N 1
ATOM 644 C CA . ILE A 1 82 ? 9.173 7.434 -7.414 1.00 73.31 82 ILE A CA 1
ATOM 645 C C . ILE A 1 82 ? 9.157 6.116 -6.638 1.00 73.31 82 ILE A C 1
ATOM 647 O O . ILE A 1 82 ? 8.534 6.085 -5.582 1.00 73.31 82 ILE A O 1
ATOM 651 N N . ASN A 1 83 ? 9.919 5.099 -7.055 1.00 79.31 83 ASN A N 1
ATOM 652 C CA . ASN A 1 83 ? 10.066 3.853 -6.297 1.00 79.31 83 ASN A CA 1
ATOM 653 C C . ASN A 1 83 ? 10.542 4.126 -4.876 1.00 79.31 83 ASN A C 1
ATOM 655 O O . ASN A 1 83 ? 9.861 3.745 -3.936 1.00 79.31 83 ASN A O 1
ATOM 659 N N . LEU A 1 84 ? 11.628 4.885 -4.697 1.00 83.50 84 LEU A N 1
ATOM 660 C CA . LEU A 1 84 ? 12.150 5.161 -3.356 1.00 83.50 84 LEU A CA 1
ATOM 661 C C . LEU A 1 84 ? 11.122 5.867 -2.450 1.00 83.50 84 LEU A C 1
ATOM 663 O O . LEU A 1 84 ? 11.040 5.583 -1.256 1.00 83.50 84 LEU A O 1
ATOM 667 N N . ARG A 1 85 ? 10.298 6.760 -3.016 1.00 85.69 85 ARG A N 1
ATOM 668 C CA . ARG A 1 85 ? 9.200 7.422 -2.290 1.00 85.69 85 ARG A CA 1
ATOM 669 C C . ARG A 1 85 ? 8.061 6.464 -1.955 1.00 85.69 85 ARG A C 1
ATOM 671 O O . ARG A 1 85 ? 7.504 6.573 -0.864 1.00 85.69 85 ARG A O 1
ATOM 678 N N . ILE A 1 86 ? 7.716 5.551 -2.861 1.00 87.31 86 ILE A N 1
ATOM 679 C CA . ILE A 1 86 ? 6.703 4.517 -2.630 1.00 87.31 86 ILE A CA 1
ATOM 680 C C . ILE A 1 86 ? 7.189 3.563 -1.536 1.00 87.31 86 ILE A C 1
ATOM 682 O O . ILE A 1 86 ? 6.492 3.409 -0.539 1.00 87.31 86 ILE A O 1
ATOM 686 N N . THR A 1 87 ? 8.401 3.015 -1.648 1.00 89.38 87 THR A N 1
ATOM 687 C CA . THR A 1 87 ? 9.008 2.125 -0.645 1.00 89.38 87 THR A CA 1
ATOM 688 C C . THR A 1 87 ? 9.080 2.799 0.731 1.00 89.38 87 THR A C 1
ATOM 690 O O . THR A 1 87 ? 8.693 2.204 1.736 1.00 89.38 87 THR A O 1
ATOM 693 N N . ALA A 1 88 ? 9.505 4.069 0.797 1.00 90.81 88 ALA A N 1
ATOM 694 C CA . ALA A 1 88 ? 9.524 4.828 2.049 1.00 90.81 88 ALA A CA 1
ATOM 695 C C . ALA A 1 88 ? 8.112 5.029 2.624 1.00 90.81 88 ALA A C 1
ATOM 697 O O . ALA A 1 88 ? 7.909 4.886 3.828 1.00 90.81 88 ALA A O 1
ATOM 698 N N . SER A 1 89 ? 7.130 5.320 1.768 1.00 90.69 89 SER A N 1
ATOM 699 C CA . SER A 1 89 ? 5.730 5.469 2.178 1.00 90.69 89 SER A CA 1
ATOM 700 C C . SER A 1 89 ? 5.171 4.151 2.718 1.00 90.69 89 SER A C 1
ATOM 702 O O . SER A 1 89 ? 4.573 4.150 3.790 1.00 90.69 89 SER A O 1
ATOM 704 N N . LEU A 1 90 ? 5.432 3.022 2.048 1.00 92.56 90 LEU A N 1
ATOM 705 C CA . LEU A 1 90 ? 5.063 1.687 2.529 1.00 92.56 90 LEU A CA 1
ATOM 706 C C . LEU A 1 90 ? 5.631 1.435 3.929 1.00 92.56 90 LEU A C 1
ATOM 708 O O . LEU A 1 90 ? 4.872 1.093 4.828 1.00 92.56 90 LEU A O 1
ATOM 712 N N . LEU A 1 91 ? 6.925 1.685 4.155 1.00 93.56 91 LEU A N 1
ATOM 713 C CA . LEU A 1 91 ? 7.548 1.523 5.476 1.00 93.56 91 LEU A CA 1
ATOM 714 C C . LEU A 1 91 ? 6.874 2.375 6.559 1.00 93.56 91 LEU A C 1
ATOM 716 O O . LEU A 1 91 ? 6.591 1.874 7.647 1.00 93.56 91 LEU A O 1
ATOM 720 N N . VAL A 1 92 ? 6.578 3.644 6.266 1.00 96.00 92 VAL A N 1
ATOM 721 C CA . VAL A 1 92 ? 5.883 4.533 7.208 1.00 96.00 92 VAL A CA 1
ATOM 722 C C . VAL A 1 92 ? 4.501 3.980 7.560 1.00 96.00 92 VAL A C 1
ATOM 724 O O . VAL A 1 92 ? 4.159 3.895 8.740 1.00 96.00 92 VAL A O 1
ATOM 727 N N . PHE A 1 93 ? 3.716 3.553 6.570 1.00 94.44 93 PHE A N 1
ATOM 728 C CA . PHE A 1 93 ? 2.374 3.024 6.814 1.00 94.44 93 PHE A CA 1
ATOM 729 C C . PHE A 1 93 ? 2.372 1.632 7.462 1.00 94.44 93 PHE A C 1
ATOM 731 O O . PHE A 1 93 ? 1.462 1.336 8.238 1.00 94.44 93 PHE A O 1
ATOM 738 N N . ILE A 1 94 ? 3.404 0.811 7.249 1.00 95.25 94 ILE A N 1
ATOM 739 C CA . ILE A 1 94 ? 3.630 -0.434 8.004 1.00 95.25 94 ILE A CA 1
ATOM 740 C C . ILE A 1 94 ? 3.837 -0.115 9.486 1.00 95.25 94 ILE A C 1
ATOM 742 O O . ILE A 1 94 ? 3.163 -0.689 10.337 1.00 95.25 94 ILE A O 1
ATOM 746 N N . LEU A 1 95 ? 4.723 0.829 9.813 1.00 96.12 95 LEU A N 1
ATOM 747 C CA . LEU A 1 95 ? 4.990 1.197 11.206 1.00 96.12 95 LEU A CA 1
ATOM 748 C C . LEU A 1 95 ? 3.763 1.821 11.881 1.00 96.12 95 LEU A C 1
ATOM 750 O O . LEU A 1 95 ? 3.454 1.485 13.023 1.00 96.12 95 LEU A O 1
ATOM 754 N N . LEU A 1 96 ? 3.034 2.688 11.171 1.00 95.00 96 LEU A N 1
ATOM 755 C CA . LEU A 1 96 ? 1.801 3.292 11.679 1.00 95.00 96 LEU A CA 1
ATOM 756 C C . LEU A 1 96 ? 0.703 2.247 11.912 1.00 95.00 96 LEU A C 1
ATOM 758 O O . LEU A 1 96 ? 0.080 2.250 12.970 1.00 95.00 96 LEU A O 1
ATOM 762 N N . SER A 1 97 ? 0.476 1.340 10.958 1.00 93.12 97 SER A N 1
ATOM 763 C CA . SER A 1 97 ? -0.526 0.275 11.109 1.00 93.12 97 SER A CA 1
ATOM 764 C C . SER A 1 97 ? -0.154 -0.710 12.218 1.00 93.12 97 SER A C 1
ATOM 766 O O . SER A 1 97 ? -1.028 -1.102 12.986 1.00 93.12 97 SER A O 1
ATOM 768 N N . LEU A 1 98 ? 1.133 -1.031 12.387 1.00 95.25 98 LEU A N 1
ATOM 769 C CA . LEU A 1 98 ? 1.618 -1.840 13.505 1.00 95.25 98 LEU A CA 1
ATOM 770 C C . LEU A 1 98 ? 1.397 -1.144 14.856 1.00 95.25 98 LEU A C 1
ATOM 772 O O . LEU A 1 98 ? 0.920 -1.770 15.800 1.00 95.25 98 LEU A O 1
ATOM 776 N N . ALA A 1 99 ? 1.700 0.153 14.956 1.00 95.50 99 ALA A N 1
ATOM 777 C CA . ALA A 1 99 ? 1.461 0.924 16.174 1.00 95.50 99 ALA A CA 1
ATOM 778 C C . ALA A 1 99 ? -0.035 0.962 16.530 1.00 95.50 99 ALA A C 1
ATOM 780 O O . ALA A 1 99 ? -0.409 0.699 17.674 1.00 95.50 99 ALA A O 1
ATOM 781 N N . LEU A 1 100 ? -0.900 1.220 15.543 1.00 92.81 100 LEU A N 1
ATOM 782 C CA . LEU A 1 100 ? -2.354 1.216 15.724 1.00 92.81 100 LEU A CA 1
ATOM 783 C C . LEU A 1 100 ? -2.885 -0.169 16.101 1.00 92.81 100 LEU A C 1
ATOM 785 O O . LEU 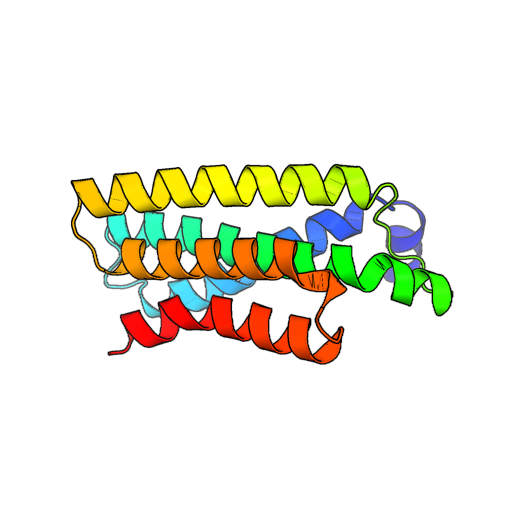A 1 100 ? -3.757 -0.265 16.966 1.00 92.81 100 LEU A O 1
ATOM 789 N N . LEU A 1 101 ? -2.335 -1.237 15.519 1.00 93.12 101 LEU A N 1
ATOM 790 C CA . LEU A 1 101 ? -2.658 -2.614 15.881 1.00 93.12 101 LEU A CA 1
ATOM 791 C C . LEU A 1 101 ? -2.310 -2.910 17.346 1.00 93.12 101 LEU A C 1
ATOM 793 O O . LEU A 1 101 ? -3.120 -3.500 18.054 1.00 93.12 101 LEU A O 1
ATOM 797 N N . ILE A 1 102 ? -1.141 -2.479 17.827 1.00 94.69 102 ILE A N 1
ATOM 798 C CA . ILE A 1 102 ? -0.723 -2.695 19.222 1.00 94.69 102 ILE A CA 1
ATOM 799 C C . ILE A 1 102 ? -1.638 -1.940 20.200 1.00 94.69 102 ILE A C 1
ATOM 801 O O . ILE A 1 102 ? -1.990 -2.485 21.248 1.00 94.69 102 ILE A O 1
ATOM 805 N N . ILE A 1 103 ? -2.032 -0.707 19.858 1.00 93.75 103 ILE A N 1
ATOM 806 C CA . ILE A 1 103 ? -2.854 0.161 20.716 1.00 93.75 103 ILE A CA 1
ATOM 807 C C . ILE A 1 103 ? -4.311 -0.310 20.766 1.00 93.75 103 ILE A C 1
ATOM 809 O O . ILE A 1 103 ? -4.865 -0.483 21.848 1.00 93.75 103 ILE A O 1
ATOM 813 N N . SER A 1 104 ? -4.937 -0.502 19.604 1.00 90.56 104 SER A N 1
ATOM 814 C CA . SER A 1 104 ? -6.376 -0.795 19.505 1.00 90.56 104 SER A CA 1
ATOM 815 C C . SER A 1 104 ? -6.700 -2.287 19.564 1.00 90.56 104 SER A C 1
ATOM 817 O O . SER A 1 104 ? -7.818 -2.657 19.910 1.00 90.56 104 SER A O 1
ATOM 819 N N . ARG A 1 105 ? -5.741 -3.155 19.203 1.00 89.19 105 ARG A N 1
ATOM 820 C CA . ARG A 1 105 ? -5.943 -4.599 18.977 1.00 89.19 105 ARG A CA 1
ATOM 821 C C . ARG A 1 105 ? -7.057 -4.910 17.972 1.00 89.19 105 ARG A C 1
ATOM 823 O O . ARG A 1 105 ? -7.624 -5.999 17.996 1.00 89.19 105 ARG A O 1
ATOM 830 N N . ASN A 1 106 ? -7.362 -3.962 17.088 1.00 86.25 106 ASN A N 1
ATOM 831 C CA . ASN A 1 106 ? -8.407 -4.115 16.092 1.00 86.25 106 ASN A CA 1
ATOM 832 C C . ASN A 1 106 ? -7.875 -4.862 14.854 1.00 86.25 106 ASN A C 1
ATOM 834 O O . ASN A 1 106 ? -6.790 -4.571 14.338 1.00 86.25 106 ASN A O 1
ATOM 838 N N . TYR A 1 107 ? -8.662 -5.819 14.366 1.00 86.81 107 TYR A N 1
ATOM 839 C CA . TYR A 1 107 ? -8.344 -6.662 13.217 1.00 86.81 107 TYR A CA 1
ATOM 840 C C . TYR A 1 107 ? -8.225 -5.872 11.904 1.00 86.81 107 TYR A C 1
ATOM 842 O O . TYR A 1 107 ? -7.466 -6.283 11.025 1.00 86.81 107 TYR A O 1
ATOM 850 N N . TYR A 1 108 ? -8.870 -4.703 11.785 1.00 86.31 108 TYR A N 1
ATOM 851 C CA . TYR A 1 108 ? -8.709 -3.827 10.617 1.00 86.31 108 TYR A CA 1
ATOM 852 C C . TYR A 1 108 ? -7.240 -3.458 10.377 1.00 86.31 108 TYR A C 1
ATOM 854 O O . TYR A 1 108 ? -6.727 -3.584 9.264 1.00 86.31 108 TYR A O 1
ATOM 862 N N . TYR A 1 109 ? -6.534 -3.048 11.435 1.00 89.88 109 TYR A N 1
ATOM 863 C CA . TYR A 1 109 ? -5.135 -2.635 11.325 1.00 89.88 109 TYR A CA 1
ATOM 864 C C . TYR A 1 109 ? -4.201 -3.815 11.087 1.00 89.88 109 TYR A C 1
ATOM 866 O O . TYR A 1 109 ? -3.184 -3.641 10.423 1.00 89.88 109 TYR A O 1
ATOM 874 N N . PHE A 1 110 ? -4.559 -5.015 11.558 1.00 90.00 110 PHE A N 1
ATOM 875 C CA . PHE A 1 110 ? -3.820 -6.235 11.234 1.00 90.00 110 PHE A CA 1
ATOM 876 C C . PHE A 1 110 ? -3.859 -6.522 9.733 1.00 90.00 110 PHE A C 1
ATOM 878 O O . PHE A 1 110 ? -2.819 -6.751 9.118 1.00 90.00 110 PHE A O 1
ATOM 885 N N . ALA A 1 111 ? -5.042 -6.446 9.125 1.00 89.62 111 ALA A N 1
ATOM 886 C CA . ALA A 1 111 ? -5.191 -6.727 7.706 1.00 89.62 111 ALA A CA 1
ATOM 887 C C . ALA A 1 111 ? -4.520 -5.661 6.819 1.00 89.62 111 ALA A C 1
ATOM 889 O O . ALA A 1 111 ? -3.859 -5.980 5.827 1.00 89.62 111 ALA A O 1
ATOM 890 N N . ILE A 1 112 ? -4.614 -4.389 7.220 1.00 90.81 112 ILE A N 1
ATOM 891 C CA . ILE A 1 112 ? -3.906 -3.273 6.579 1.00 90.81 112 ILE A CA 1
ATOM 892 C C . ILE A 1 112 ? -2.383 -3.448 6.692 1.00 90.81 112 ILE A C 1
ATOM 894 O O . ILE A 1 112 ? -1.673 -3.314 5.694 1.00 90.81 112 ILE A O 1
ATOM 898 N N . PHE A 1 113 ? -1.876 -3.786 7.882 1.00 93.38 113 PHE A N 1
ATOM 899 C CA . PHE A 1 113 ? -0.456 -4.057 8.119 1.00 93.38 113 PHE A CA 1
ATOM 900 C C . PHE A 1 113 ? 0.057 -5.192 7.229 1.00 93.38 113 PHE A C 1
ATOM 902 O O . PHE A 1 113 ? 1.103 -5.059 6.585 1.00 93.38 113 PHE A O 1
ATOM 909 N N . LEU A 1 114 ? -0.700 -6.291 7.155 1.00 92.00 114 LEU A N 1
ATOM 910 C CA . LEU A 1 114 ? -0.369 -7.434 6.313 1.00 92.00 114 LEU A CA 1
ATOM 911 C C . LEU A 1 114 ? -0.302 -7.025 4.836 1.00 92.00 114 LEU A C 1
ATOM 913 O O . LEU A 1 114 ? 0.662 -7.361 4.152 1.00 92.00 114 LEU A O 1
ATOM 917 N N . SER A 1 115 ? -1.268 -6.232 4.367 1.00 92.50 115 SER A N 1
ATOM 918 C CA . SER A 1 115 ? -1.307 -5.747 2.983 1.00 92.50 115 SER A CA 1
ATOM 919 C C . SER A 1 115 ? -0.104 -4.881 2.627 1.00 92.50 115 SER A C 1
ATOM 921 O O . SER A 1 115 ? 0.535 -5.110 1.603 1.00 92.50 115 SER A O 1
ATOM 923 N N . PHE A 1 116 ? 0.240 -3.901 3.470 1.00 93.94 116 PHE A N 1
ATOM 924 C CA . PHE A 1 116 ? 1.409 -3.059 3.218 1.00 93.94 116 PHE A CA 1
ATOM 925 C C . PHE A 1 116 ? 2.708 -3.869 3.240 1.00 93.94 116 PHE A C 1
ATOM 927 O O . PHE A 1 116 ? 3.584 -3.642 2.407 1.00 93.94 116 PHE A O 1
ATOM 934 N N . SER A 1 117 ? 2.815 -4.835 4.156 1.00 93.62 117 SER A N 1
ATOM 935 C CA . SER A 1 117 ? 3.973 -5.729 4.245 1.00 93.62 117 SER A CA 1
ATOM 936 C C . SER A 1 117 ? 4.116 -6.593 2.990 1.00 93.62 117 SER A C 1
ATOM 938 O O . SER A 1 117 ? 5.222 -6.744 2.475 1.00 93.62 117 SER A O 1
ATOM 940 N N . LEU A 1 118 ? 3.003 -7.106 2.453 1.00 92.12 118 LEU A N 1
ATOM 941 C CA . LEU A 1 118 ? 2.985 -7.852 1.193 1.00 92.12 118 LEU A CA 1
ATOM 942 C C . LEU A 1 118 ? 3.373 -6.971 0.002 1.00 92.12 118 LEU A C 1
ATOM 944 O O . LEU A 1 118 ? 4.198 -7.391 -0.805 1.00 92.12 118 LEU A O 1
ATOM 948 N N . LEU A 1 119 ? 2.849 -5.745 -0.098 1.00 92.25 119 LEU A N 1
ATOM 949 C CA . LEU A 1 119 ? 3.242 -4.816 -1.165 1.00 92.25 119 LEU A CA 1
ATOM 950 C C . LEU A 1 119 ? 4.734 -4.476 -1.110 1.00 92.25 119 LEU A C 1
ATOM 952 O O . LEU A 1 119 ? 5.393 -4.461 -2.146 1.00 92.25 119 LEU A O 1
ATOM 956 N N . LEU A 1 120 ? 5.280 -4.248 0.088 1.00 93.94 120 LEU A N 1
ATOM 957 C CA . LEU A 1 120 ? 6.709 -3.997 0.267 1.00 93.94 120 LEU A CA 1
ATOM 958 C C . LEU A 1 120 ? 7.546 -5.221 -0.124 1.00 93.94 120 LEU A C 1
ATOM 960 O O . LEU A 1 120 ? 8.560 -5.087 -0.804 1.00 93.94 120 LEU A O 1
ATOM 964 N N . PHE A 1 121 ? 7.110 -6.418 0.273 1.00 93.19 121 PHE A N 1
ATOM 965 C CA . PHE A 1 121 ? 7.760 -7.662 -0.125 1.00 93.19 121 PHE A CA 1
ATOM 966 C C . PHE A 1 121 ? 7.765 -7.832 -1.650 1.00 93.19 121 PHE A C 1
ATOM 968 O O . PHE A 1 121 ? 8.798 -8.182 -2.219 1.00 93.19 121 PHE A O 1
ATOM 975 N N . LEU A 1 122 ? 6.650 -7.542 -2.325 1.00 91.69 122 LEU A N 1
ATOM 976 C CA . LEU A 1 122 ? 6.566 -7.600 -3.785 1.00 91.69 122 LEU A CA 1
ATOM 977 C C . LEU A 1 122 ? 7.464 -6.552 -4.454 1.00 91.69 122 LEU A C 1
ATOM 979 O O . LEU A 1 122 ? 8.135 -6.883 -5.426 1.00 91.69 122 LEU A O 1
ATOM 983 N N . ASP A 1 123 ? 7.553 -5.334 -3.912 1.00 91.31 123 ASP A N 1
ATOM 984 C CA . ASP A 1 123 ? 8.437 -4.289 -4.447 1.00 91.31 123 ASP A CA 1
ATOM 985 C C . ASP A 1 123 ? 9.924 -4.670 -4.381 1.00 91.31 123 ASP A C 1
ATOM 987 O O . ASP A 1 123 ? 10.677 -4.353 -5.305 1.00 91.31 123 ASP A O 1
ATOM 991 N N . PHE A 1 124 ? 10.344 -5.410 -3.350 1.00 91.06 124 PHE A N 1
ATOM 992 C CA . PHE A 1 124 ? 11.708 -5.945 -3.261 1.00 91.06 124 PHE A CA 1
ATOM 993 C C . PHE A 1 124 ? 11.963 -7.159 -4.162 1.00 91.06 124 PHE A C 1
ATOM 995 O O . PHE A 1 124 ? 13.102 -7.384 -4.560 1.00 91.06 124 PHE A O 1
ATOM 1002 N N . ASN A 1 125 ? 10.932 -7.942 -4.487 1.00 90.75 125 ASN A N 1
ATOM 1003 C CA . ASN A 1 125 ? 11.058 -9.173 -5.279 1.00 90.75 125 ASN A CA 1
ATOM 1004 C C . ASN A 1 125 ? 10.579 -9.013 -6.731 1.00 90.75 125 ASN A C 1
ATOM 1006 O O . ASN A 1 125 ? 10.444 -10.006 -7.448 1.00 90.75 125 ASN A O 1
ATOM 1010 N N . LYS A 1 126 ? 10.325 -7.781 -7.185 1.00 86.38 126 LYS A N 1
ATOM 1011 C CA . LYS A 1 126 ? 9.779 -7.503 -8.521 1.00 86.38 126 LYS A CA 1
ATOM 1012 C C . LYS A 1 126 ? 10.639 -8.033 -9.664 1.00 86.38 126 LYS A C 1
ATOM 1014 O O . LYS A 1 126 ? 10.096 -8.532 -10.640 1.00 86.38 126 LYS A O 1
ATOM 1019 N N . ASP A 1 127 ? 11.959 -8.027 -9.507 1.00 86.56 127 ASP A N 1
ATOM 1020 C CA . ASP A 1 127 ? 12.885 -8.486 -10.549 1.00 86.56 127 ASP A CA 1
ATOM 1021 C C . ASP A 1 127 ? 12.853 -10.015 -10.750 1.00 86.56 127 ASP A C 1
ATOM 1023 O O . ASP A 1 127 ? 13.338 -10.524 -11.759 1.00 86.56 127 ASP A O 1
ATOM 1027 N N . LEU A 1 128 ? 12.269 -10.762 -9.803 1.00 87.62 128 LEU A N 1
ATOM 1028 C CA . LEU A 1 128 ? 12.154 -12.224 -9.848 1.00 87.62 128 LEU A CA 1
ATOM 1029 C C . LEU A 1 128 ? 10.839 -12.706 -10.475 1.00 87.62 128 LEU A C 1
ATOM 1031 O O . LEU A 1 128 ? 10.672 -13.904 -10.713 1.00 87.62 128 LEU A O 1
ATOM 1035 N N . LEU A 1 129 ? 9.884 -11.804 -10.702 1.00 87.38 129 LEU A N 1
ATOM 1036 C CA . LEU A 1 129 ? 8.513 -12.140 -11.066 1.00 87.38 129 LEU A CA 1
ATOM 1037 C C . LEU A 1 129 ? 8.153 -11.582 -12.442 1.00 87.38 129 LEU A C 1
ATOM 1039 O O . LEU A 1 129 ? 8.630 -10.535 -12.870 1.00 87.38 129 LEU A O 1
ATOM 1043 N N . SER A 1 130 ? 7.261 -12.279 -13.148 1.00 87.19 130 SER A N 1
ATOM 1044 C CA . SER A 1 130 ? 6.701 -11.740 -14.388 1.00 87.19 130 SER A CA 1
ATOM 1045 C C . SER A 1 130 ? 5.777 -10.553 -14.087 1.00 87.19 130 SER A C 1
ATOM 1047 O O . SER A 1 130 ? 5.098 -10.543 -13.058 1.00 87.19 130 SER A O 1
ATOM 1049 N N . ASN A 1 131 ? 5.678 -9.590 -15.009 1.00 82.88 131 ASN A N 1
ATOM 1050 C CA . ASN A 1 131 ? 4.793 -8.426 -14.851 1.00 82.88 131 ASN A CA 1
ATOM 1051 C C . ASN A 1 131 ? 3.326 -8.826 -14.611 1.00 82.88 131 ASN A C 1
ATOM 1053 O O . ASN A 1 131 ? 2.636 -8.223 -13.791 1.00 82.88 131 ASN A O 1
ATOM 1057 N N . LEU A 1 132 ? 2.866 -9.899 -15.266 1.00 84.12 132 LEU A N 1
ATOM 1058 C CA . LEU A 1 132 ? 1.524 -10.444 -15.054 1.00 84.12 132 LEU A CA 1
ATOM 1059 C C . LEU A 1 132 ? 1.357 -10.991 -13.628 1.00 84.12 132 LEU A C 1
ATOM 1061 O O . LEU A 1 132 ? 0.360 -10.704 -12.970 1.00 84.12 132 LEU A O 1
ATOM 1065 N N . SER A 1 133 ? 2.337 -11.760 -13.145 1.00 86.62 133 SER A N 1
ATOM 1066 C CA . SER A 1 133 ? 2.332 -12.305 -11.782 1.00 86.62 133 SER A CA 1
ATOM 1067 C C . SER A 1 133 ? 2.339 -11.192 -10.739 1.00 86.62 133 SER A C 1
ATOM 1069 O O . SER A 1 133 ? 1.589 -11.267 -9.770 1.00 86.62 133 SER A O 1
ATOM 1071 N N . LEU A 1 134 ? 3.144 -10.149 -10.953 1.00 86.25 134 LEU A N 1
ATOM 1072 C CA . LEU A 1 134 ? 3.211 -8.990 -10.069 1.00 86.25 134 LEU A CA 1
ATOM 1073 C C . LEU A 1 134 ? 1.871 -8.278 -9.957 1.00 86.25 134 LEU A C 1
ATOM 1075 O O . LEU A 1 134 ? 1.426 -8.031 -8.841 1.00 86.25 134 LEU A O 1
ATOM 1079 N N . ARG A 1 135 ? 1.201 -8.013 -11.085 1.00 86.19 135 ARG A N 1
ATOM 1080 C CA . ARG A 1 135 ? -0.122 -7.380 -11.082 1.00 86.19 135 ARG A CA 1
ATOM 1081 C C . ARG A 1 135 ? -1.126 -8.195 -10.266 1.00 86.19 135 ARG A C 1
ATOM 1083 O O . ARG A 1 135 ? -1.743 -7.663 -9.351 1.00 86.19 135 ARG A O 1
ATOM 1090 N N . ILE A 1 136 ? -1.218 -9.498 -10.536 1.00 87.06 136 ILE A N 1
ATOM 1091 C CA . ILE A 1 136 ? -2.146 -10.392 -9.826 1.00 87.06 136 ILE A CA 1
ATOM 1092 C C . ILE A 1 136 ? -1.846 -10.418 -8.321 1.00 87.06 136 ILE A C 1
ATOM 1094 O O . ILE A 1 136 ? -2.767 -10.353 -7.512 1.00 87.06 136 ILE A O 1
ATOM 1098 N N . LEU A 1 137 ? -0.571 -10.509 -7.929 1.00 88.25 137 LEU A N 1
ATOM 1099 C CA . LEU A 1 137 ? -0.173 -10.569 -6.520 1.00 88.25 137 LEU A CA 1
ATOM 1100 C C . LEU A 1 137 ? -0.410 -9.246 -5.787 1.00 88.25 137 LEU A C 1
ATOM 1102 O O . LEU A 1 137 ? -0.812 -9.257 -4.626 1.00 88.25 137 LEU A O 1
ATOM 1106 N N . VAL A 1 138 ? -0.181 -8.120 -6.460 1.00 88.00 138 VAL A N 1
ATOM 1107 C CA . VAL A 1 138 ? -0.440 -6.785 -5.921 1.00 88.00 138 VAL A CA 1
ATOM 1108 C C . VAL A 1 138 ? -1.938 -6.575 -5.710 1.00 88.00 138 VAL A C 1
ATOM 1110 O O . VAL A 1 138 ? -2.342 -6.190 -4.612 1.00 88.00 138 VAL A O 1
ATOM 1113 N N . ASP A 1 139 ? -2.777 -6.919 -6.687 1.00 86.31 139 ASP A N 1
ATOM 1114 C CA . ASP A 1 139 ? -4.237 -6.884 -6.531 1.00 86.31 139 ASP A CA 1
ATOM 1115 C C . ASP A 1 139 ? -4.703 -7.817 -5.402 1.00 86.31 139 ASP A C 1
ATOM 1117 O O . ASP A 1 139 ? -5.515 -7.435 -4.561 1.00 86.31 139 ASP A O 1
ATOM 1121 N N . LEU A 1 140 ? -4.137 -9.025 -5.308 1.00 85.12 140 LEU A N 1
ATOM 1122 C CA . LEU A 1 140 ? -4.466 -9.984 -4.252 1.00 85.12 140 LEU A CA 1
ATOM 1123 C C . LEU A 1 140 ? -4.064 -9.479 -2.857 1.00 85.12 140 LEU A C 1
ATOM 1125 O O . LEU A 1 140 ? -4.812 -9.676 -1.898 1.00 85.12 140 LEU A O 1
ATOM 1129 N N . ALA A 1 141 ? -2.937 -8.769 -2.735 1.00 85.81 141 ALA A N 1
ATOM 1130 C CA . ALA A 1 141 ? -2.543 -8.116 -1.488 1.00 85.81 141 ALA A CA 1
ATOM 1131 C C . ALA A 1 141 ? -3.586 -7.075 -1.041 1.00 85.81 141 ALA A C 1
ATOM 1133 O O . ALA A 1 141 ? -3.897 -7.000 0.150 1.00 85.81 141 ALA A O 1
ATOM 1134 N N . LEU A 1 142 ? -4.186 -6.339 -1.988 1.00 82.31 142 LEU A N 1
ATOM 1135 C CA . LEU A 1 142 ? -5.261 -5.374 -1.726 1.00 82.31 142 LEU A CA 1
ATOM 1136 C C . LEU A 1 142 ? -6.578 -6.038 -1.293 1.00 82.31 142 LEU A C 1
ATOM 1138 O O . LEU A 1 142 ? -7.366 -5.414 -0.587 1.00 82.31 142 LEU A O 1
ATOM 1142 N N . PHE A 1 143 ? -6.819 -7.297 -1.671 1.00 80.06 143 PHE A N 1
ATOM 1143 C CA . PHE A 1 143 ? -7.989 -8.061 -1.223 1.00 80.06 143 PHE A CA 1
ATOM 1144 C C . PHE A 1 143 ? -7.846 -8.644 0.188 1.00 80.06 143 PHE A C 1
ATOM 1146 O O . PHE A 1 143 ? -8.854 -9.026 0.785 1.00 80.06 143 PHE A O 1
ATOM 1153 N N . SER A 1 144 ? -6.641 -8.691 0.761 1.00 74.00 144 SER A N 1
ATOM 1154 C CA . SER A 1 144 ? -6.441 -9.278 2.093 1.00 74.00 144 SER A CA 1
ATOM 1155 C C . SER A 1 144 ? -7.209 -8.577 3.237 1.00 74.00 144 SER A C 1
ATOM 1157 O O . SER A 1 144 ? -7.754 -9.293 4.080 1.00 74.00 144 SER A O 1
ATOM 1159 N N . PRO A 1 145 ? -7.396 -7.236 3.258 1.00 64.88 145 PRO A N 1
ATOM 1160 C CA . PRO A 1 145 ? -8.288 -6.563 4.202 1.00 64.88 145 PRO A CA 1
ATOM 1161 C C . PRO A 1 145 ? -9.750 -6.902 3.978 1.00 64.88 145 PRO A C 1
ATOM 1163 O O . PRO A 1 145 ? -10.476 -7.103 4.942 1.00 64.88 145 PRO A O 1
ATOM 1166 N N . LEU A 1 146 ? -10.180 -7.011 2.720 1.00 65.06 146 LEU A N 1
ATOM 1167 C CA . LEU A 1 146 ? -11.560 -7.356 2.392 1.00 65.06 146 LEU A CA 1
ATOM 1168 C C . LEU A 1 146 ? -11.892 -8.765 2.889 1.00 65.06 146 LEU A C 1
ATOM 1170 O O . LEU A 1 146 ? -12.898 -8.945 3.565 1.00 65.06 146 LEU A O 1
ATOM 1174 N N . LEU A 1 147 ? -11.022 -9.745 2.639 1.00 61.97 147 LEU A N 1
ATOM 1175 C CA . LEU A 1 147 ? -11.245 -11.117 3.096 1.00 61.97 147 LEU A CA 1
ATOM 1176 C C . LEU A 1 147 ? -11.309 -11.233 4.621 1.00 61.97 147 LEU A C 1
ATOM 1178 O O . LEU A 1 147 ? -12.104 -12.020 5.109 1.00 61.97 147 LEU A O 1
ATOM 1182 N N . LEU A 1 148 ? -10.518 -10.453 5.363 1.00 60.12 148 LEU A N 1
ATOM 1183 C CA . LEU A 1 148 ? -10.512 -10.484 6.831 1.00 60.12 148 LEU A CA 1
ATOM 1184 C C . LEU A 1 148 ? -11.640 -9.667 7.479 1.00 60.12 148 LEU A C 1
ATOM 1186 O O . LEU A 1 148 ? -11.944 -9.898 8.640 1.00 60.12 148 LEU A O 1
ATOM 1190 N N . ILE A 1 149 ? -12.246 -8.716 6.763 1.00 57.84 149 ILE A N 1
ATOM 1191 C CA . ILE A 1 149 ? -13.406 -7.949 7.252 1.00 57.84 149 ILE A CA 1
ATOM 1192 C C . ILE A 1 149 ? -14.717 -8.728 7.058 1.00 57.84 149 ILE A C 1
ATOM 1194 O O . ILE A 1 149 ? -15.653 -8.549 7.831 1.00 57.84 149 ILE A O 1
ATOM 1198 N N . PHE A 1 150 ? -14.798 -9.583 6.033 1.00 53.81 150 PHE A N 1
ATOM 1199 C CA . PHE A 1 150 ? -15.994 -10.381 5.726 1.00 53.81 150 PHE A CA 1
ATOM 1200 C C . PHE A 1 150 ? -16.037 -11.767 6.403 1.00 53.81 150 PHE A C 1
ATOM 1202 O O . PHE A 1 150 ? -16.996 -12.506 6.169 1.00 53.81 150 PHE A O 1
ATOM 1209 N N . LEU A 1 151 ? -15.026 -12.131 7.200 1.00 49.50 151 LEU A N 1
ATOM 1210 C CA . LEU A 1 151 ? -14.885 -13.431 7.879 1.00 49.50 151 LEU A CA 1
ATOM 1211 C C . LEU A 1 151 ? -15.130 -13.282 9.383 1.00 49.50 151 LEU A C 1
ATOM 1213 O O . LEU A 1 151 ? -15.853 -14.140 9.936 1.00 49.50 151 LEU A O 1
#